Protein AF-A0A7C3Q0J8-F1 (afdb_monomer)

Radius of gyration: 13.23 Å; Cα contacts (8 Å, |Δi|>4): 141; chains: 1; bounding box: 38×18×28 Å

Sequence (89 aa):
MFEGFEALEEGIIYGILEDYNNRKIIVNIKGIRKEYDFRENLISFLNNIGKKSFIRAYVKNNEIIYIEKINEELYKKYMKLLDEIKNIK

Foldseek 3Di:
DPVVVVPCQWDKAKFFFADDDQFWTWGQGPNDIDIAGEHNVCVVVDVVQDGRFIKIFTGDNRYTPDMDGDDPVVSVVVVVVVVVVVPDD

Nearest PDB structures (foldseek):
  6zjo-assembly1_B  TM=5.911E-01  e=2.360E-02  Staphylococcus aureus subsp. aureus USA300_FPR3757
  4day-assembly1_B  TM=6.192E-01  e=7.182E-02  Homo sapiens
  1x65-assembly1_A  TM=6.809E-01  e=1.107E-01  Homo sapiens
  7x7q-assembly1_D  TM=5.209E-01  e=1.960E-02  Pseudomonas aeruginosa PAO1
  2eif-assembly1_A  TM=5.809E-01  e=3.168E-01  Methanocaldococcus jannaschii DSM 2661

pLDDT: mean 84.73, std 16.38, range [29.86, 96.38]

Structure (mmCIF, N/CA/C/O backbone):
data_AF-A0A7C3Q0J8-F1
#
_entry.id   AF-A0A7C3Q0J8-F1
#
loop_
_atom_site.group_PDB
_atom_site.id
_atom_site.type_symbol
_atom_site.label_atom_id
_atom_site.label_alt_id
_atom_site.label_comp_id
_atom_site.label_asym_id
_atom_site.label_entity_id
_atom_site.label_seq_id
_atom_site.pdbx_PDB_ins_code
_atom_site.Cartn_x
_atom_site.Cartn_y
_atom_site.Cartn_z
_atom_site.occupancy
_atom_site.B_iso_or_equiv
_atom_site.auth_seq_id
_atom_site.auth_comp_id
_atom_site.auth_asym_id
_atom_site.auth_atom_id
_atom_site.pdbx_PDB_model_num
ATOM 1 N N . MET A 1 1 ? -24.993 3.932 2.918 1.00 40.62 1 MET A N 1
ATOM 2 C CA . MET A 1 1 ? -23.913 3.135 2.305 1.00 40.62 1 MET A CA 1
ATOM 3 C C . MET A 1 1 ? -23.441 3.958 1.119 1.00 40.62 1 MET A C 1
ATOM 5 O O . MET A 1 1 ? -24.207 4.102 0.181 1.00 40.62 1 MET A O 1
ATOM 9 N N . PHE A 1 2 ? -22.310 4.663 1.221 1.00 33.56 2 PHE A N 1
ATOM 10 C CA . PHE A 1 2 ? -21.829 5.489 0.107 1.00 33.56 2 PHE A CA 1
ATOM 11 C C . PHE A 1 2 ? -21.155 4.574 -0.918 1.00 33.56 2 PHE A C 1
ATOM 13 O O . PHE A 1 2 ? -19.952 4.336 -0.846 1.00 33.56 2 PHE A O 1
ATOM 20 N N . GLU A 1 3 ? -21.951 4.075 -1.864 1.00 29.86 3 GLU A N 1
ATOM 21 C CA . GLU A 1 3 ? -21.508 3.312 -3.044 1.00 29.86 3 GLU A CA 1
ATOM 22 C C . GLU A 1 3 ? -20.380 4.036 -3.812 1.00 29.86 3 GLU A C 1
ATOM 24 O O . GLU A 1 3 ? -19.537 3.407 -4.445 1.00 29.86 3 GLU A O 1
ATOM 29 N N . GLY A 1 4 ? -20.278 5.364 -3.669 1.00 31.08 4 GLY A N 1
ATOM 30 C CA . GLY A 1 4 ? -19.234 6.180 -4.291 1.00 31.08 4 GLY A CA 1
ATOM 31 C C . GLY A 1 4 ? -17.796 5.909 -3.828 1.00 31.08 4 GLY A C 1
ATOM 32 O O . G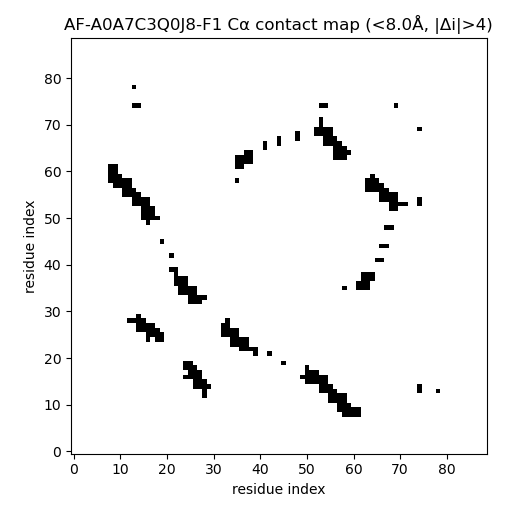LY A 1 4 ? -16.878 6.244 -4.565 1.00 31.08 4 GLY A O 1
ATOM 33 N N . PHE A 1 5 ? -17.564 5.296 -2.658 1.00 41.00 5 PHE A N 1
ATOM 34 C CA . PHE A 1 5 ? -16.200 4.946 -2.213 1.00 41.00 5 PHE A CA 1
ATOM 35 C C . PHE A 1 5 ? -15.760 3.533 -2.621 1.00 41.00 5 PHE A C 1
ATOM 37 O O . PHE A 1 5 ? -14.561 3.264 -2.638 1.00 41.00 5 PHE A O 1
ATOM 44 N N . GLU A 1 6 ? -16.697 2.641 -2.956 1.00 42.06 6 GLU A N 1
ATOM 45 C CA . GLU A 1 6 ? -16.382 1.315 -3.513 1.00 42.06 6 GLU A CA 1
ATOM 46 C C . GLU A 1 6 ? -16.177 1.362 -5.037 1.00 42.06 6 GLU A C 1
ATOM 48 O O . GLU A 1 6 ? -15.493 0.499 -5.580 1.00 42.06 6 GLU A O 1
ATOM 53 N N . ALA A 1 7 ? -16.691 2.402 -5.706 1.00 40.09 7 ALA A N 1
ATOM 54 C CA . ALA A 1 7 ? -16.563 2.633 -7.149 1.00 40.09 7 ALA A CA 1
ATOM 55 C C . ALA A 1 7 ? -15.335 3.467 -7.569 1.00 40.09 7 ALA A C 1
ATOM 57 O O . ALA A 1 7 ? -15.149 3.743 -8.753 1.00 40.09 7 ALA A O 1
ATOM 58 N N . LEU A 1 8 ? -14.491 3.898 -6.628 1.00 47.94 8 LEU A N 1
ATOM 59 C CA . LEU A 1 8 ? -13.272 4.630 -6.962 1.00 47.94 8 LEU A CA 1
ATOM 60 C C . LEU A 1 8 ? -12.171 3.641 -7.370 1.00 47.94 8 LEU A C 1
ATOM 62 O O . LEU A 1 8 ? -11.336 3.237 -6.563 1.00 47.94 8 LEU A O 1
ATOM 66 N N . GLU A 1 9 ? -12.146 3.293 -8.659 1.00 55.41 9 GLU A N 1
ATOM 67 C CA . GLU A 1 9 ? -10.993 2.666 -9.335 1.00 55.41 9 GLU A CA 1
ATOM 68 C C . GLU A 1 9 ? -9.733 3.563 -9.316 1.00 55.41 9 GLU A C 1
ATOM 70 O O . GLU A 1 9 ? -8.656 3.165 -9.772 1.00 55.41 9 GLU A O 1
ATOM 75 N N . GLU A 1 10 ? -9.859 4.783 -8.780 1.00 77.12 10 GLU A N 1
ATOM 76 C CA . GLU A 1 10 ? -8.820 5.798 -8.693 1.00 77.12 10 GLU A CA 1
ATOM 77 C C . GLU A 1 10 ? -8.832 6.480 -7.312 1.00 77.12 10 GLU A C 1
ATOM 79 O O . GLU A 1 10 ? -9.880 6.888 -6.817 1.00 77.12 10 GLU A O 1
ATOM 84 N N . GLY A 1 11 ? -7.675 6.653 -6.673 1.00 86.19 11 GLY A N 1
ATOM 85 C CA . GLY A 1 11 ? -7.600 7.320 -5.374 1.00 86.19 11 GLY A CA 1
ATOM 86 C C . GLY A 1 11 ? -6.339 7.024 -4.573 1.00 86.19 11 GLY A C 1
ATOM 87 O O . GLY A 1 11 ? -5.454 6.281 -4.995 1.00 86.19 11 GLY A O 1
ATOM 88 N N . ILE A 1 12 ? -6.253 7.638 -3.390 1.00 90.00 12 ILE A N 1
ATOM 89 C CA . ILE A 1 12 ? -5.168 7.372 -2.442 1.00 90.00 12 ILE A CA 1
ATOM 90 C C . ILE A 1 12 ? -5.515 6.125 -1.635 1.00 90.00 12 ILE A C 1
ATOM 92 O O . ILE A 1 12 ? -6.507 6.102 -0.905 1.00 90.00 12 ILE A O 1
ATOM 96 N N . ILE A 1 13 ? -4.650 5.122 -1.716 1.00 91.00 13 ILE A N 1
ATOM 97 C CA . ILE A 1 13 ? -4.692 3.936 -0.872 1.00 91.00 13 ILE A CA 1
ATOM 98 C C . ILE A 1 13 ? -3.571 3.980 0.160 1.00 91.00 13 ILE A C 1
ATOM 100 O O . ILE A 1 13 ? -2.502 4.559 -0.045 1.00 91.00 13 ILE A O 1
ATOM 104 N N . TYR A 1 14 ? -3.818 3.302 1.270 1.00 93.12 14 TYR A N 1
ATOM 105 C CA . TYR A 1 14 ? -2.845 3.081 2.323 1.00 93.12 14 TYR A CA 1
ATOM 106 C C . TYR A 1 14 ? -2.832 1.591 2.625 1.00 93.12 14 TYR A C 1
ATOM 108 O O . TYR A 1 14 ? -3.892 0.977 2.770 1.00 93.12 14 TYR A O 1
ATOM 116 N N . GLY A 1 15 ? -1.647 1.010 2.742 1.00 94.56 15 GLY A N 1
ATOM 117 C CA . GLY A 1 15 ? -1.529 -0.417 2.999 1.00 94.56 15 GLY A CA 1
ATOM 118 C C . GLY A 1 15 ? -0.116 -0.840 3.347 1.00 94.56 15 GLY A C 1
ATOM 119 O O . GLY A 1 15 ? 0.763 -0.013 3.586 1.00 94.56 15 GLY A O 1
ATOM 120 N N . ILE A 1 16 ? 0.084 -2.151 3.377 1.00 96.25 16 ILE A N 1
ATOM 121 C CA . ILE A 1 16 ? 1.380 -2.781 3.610 1.00 96.25 16 ILE A CA 1
ATOM 122 C C . ILE A 1 16 ? 1.839 -3.400 2.293 1.00 96.25 16 ILE A C 1
ATOM 124 O O . ILE A 1 16 ? 1.107 -4.186 1.693 1.00 96.25 16 ILE A O 1
ATOM 128 N N . LEU A 1 17 ? 3.046 -3.055 1.847 1.00 95.94 17 LEU A N 1
ATOM 129 C CA . LEU A 1 17 ? 3.657 -3.670 0.670 1.00 95.94 17 LEU A CA 1
ATOM 130 C C . LEU A 1 17 ? 4.006 -5.129 0.982 1.00 95.94 17 LEU A C 1
ATOM 132 O O . LEU A 1 17 ? 4.955 -5.386 1.721 1.00 95.94 17 LEU A O 1
ATOM 136 N N . GLU A 1 18 ? 3.265 -6.089 0.438 1.00 95.31 18 GLU A N 1
ATOM 137 C CA . GLU A 1 18 ? 3.553 -7.511 0.656 1.00 95.31 18 GLU A CA 1
ATOM 138 C C . GLU A 1 18 ? 4.589 -8.031 -0.333 1.00 95.31 18 GLU A C 1
ATOM 140 O O . GLU A 1 18 ? 5.540 -8.707 0.064 1.00 95.31 18 GLU A O 1
ATOM 145 N N . ASP A 1 19 ? 4.407 -7.71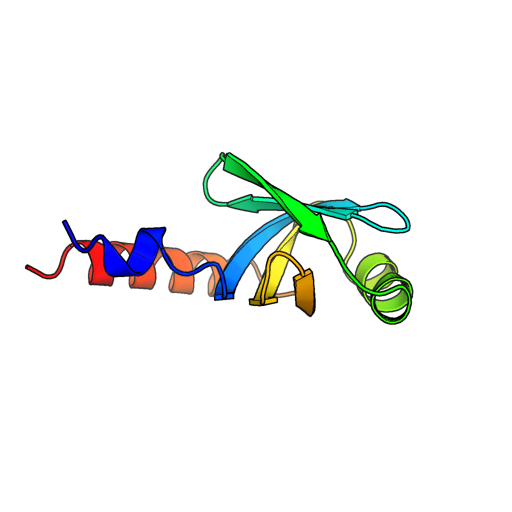6 -1.614 1.00 94.56 19 ASP A N 1
ATOM 146 C CA . ASP A 1 19 ? 5.255 -8.219 -2.687 1.00 94.56 19 ASP A CA 1
ATOM 147 C C . ASP A 1 19 ? 5.183 -7.338 -3.938 1.00 94.56 19 ASP A C 1
ATOM 149 O O . ASP A 1 19 ? 4.283 -6.509 -4.075 1.00 94.56 19 ASP A O 1
ATOM 153 N N . TYR A 1 20 ? 6.118 -7.531 -4.863 1.00 93.06 20 TYR A N 1
ATOM 154 C CA . TYR A 1 20 ? 6.057 -6.964 -6.208 1.00 93.06 20 TYR A CA 1
ATOM 155 C C . TYR A 1 20 ? 6.933 -7.762 -7.179 1.00 93.06 20 TYR A C 1
ATOM 157 O O . TYR A 1 20 ? 7.903 -8.411 -6.791 1.00 93.06 20 TYR A O 1
ATOM 165 N N . ASN A 1 21 ? 6.588 -7.696 -8.459 1.00 89.44 21 ASN A N 1
ATOM 166 C CA . ASN A 1 21 ? 7.397 -8.183 -9.575 1.00 89.44 21 ASN A CA 1
ATOM 167 C C . ASN A 1 21 ? 7.497 -7.086 -10.646 1.00 89.44 21 ASN A C 1
ATOM 169 O O . ASN A 1 21 ? 7.096 -5.961 -10.397 1.00 89.44 21 ASN A O 1
ATOM 173 N N . ASN A 1 22 ? 7.991 -7.390 -11.846 1.00 84.12 22 ASN A N 1
ATOM 174 C CA . ASN A 1 22 ? 8.219 -6.376 -12.888 1.00 84.12 22 ASN A CA 1
ATOM 175 C C . ASN A 1 22 ? 6.947 -5.703 -13.445 1.00 84.12 22 ASN A C 1
ATOM 177 O O . ASN A 1 22 ? 7.065 -4.793 -14.257 1.00 84.12 22 ASN A O 1
ATOM 181 N N . ARG A 1 23 ? 5.747 -6.171 -13.087 1.00 87.56 23 ARG A N 1
ATOM 182 C CA . ARG A 1 23 ? 4.472 -5.652 -13.617 1.00 87.56 23 ARG A CA 1
ATOM 183 C C . ARG A 1 23 ? 3.427 -5.374 -12.549 1.00 87.56 23 ARG A C 1
ATOM 185 O O . ARG A 1 23 ? 2.576 -4.517 -12.746 1.00 87.56 23 ARG A O 1
ATOM 192 N N . LYS A 1 24 ? 3.468 -6.124 -11.448 1.00 93.56 24 LYS A N 1
ATOM 193 C CA . LYS A 1 24 ? 2.436 -6.122 -10.417 1.00 93.56 24 LYS A CA 1
ATOM 194 C C . LYS A 1 24 ? 2.999 -5.857 -9.039 1.00 93.56 24 LYS A C 1
ATOM 196 O O . LYS A 1 24 ? 4.022 -6.424 -8.654 1.00 93.56 24 LYS A O 1
ATOM 201 N N . ILE A 1 25 ? 2.268 -5.058 -8.284 1.00 94.12 25 ILE A N 1
ATOM 202 C CA . ILE A 1 25 ? 2.500 -4.789 -6.872 1.00 94.12 25 ILE A CA 1
ATOM 203 C C . ILE A 1 25 ? 1.339 -5.345 -6.060 1.00 94.12 25 ILE A C 1
ATOM 205 O O . ILE A 1 25 ? 0.177 -5.264 -6.457 1.00 94.12 25 ILE A O 1
ATOM 209 N N . ILE A 1 26 ? 1.673 -5.930 -4.918 1.00 95.25 26 ILE A N 1
ATOM 210 C CA . ILE A 1 26 ? 0.734 -6.572 -4.016 1.00 95.25 26 ILE A CA 1
ATOM 211 C C . ILE A 1 26 ? 0.704 -5.787 -2.713 1.00 95.25 26 ILE A C 1
ATOM 213 O O . ILE A 1 26 ? 1.700 -5.708 -1.987 1.00 95.25 26 ILE A O 1
ATOM 217 N N . VAL A 1 27 ? -0.461 -5.223 -2.415 1.00 94.81 27 VAL A N 1
ATOM 218 C CA . VAL A 1 27 ? -0.688 -4.371 -1.250 1.00 94.81 27 VAL A CA 1
ATOM 219 C C . VAL A 1 27 ? -1.760 -4.995 -0.367 1.00 94.81 27 VAL A C 1
ATOM 221 O O . VAL A 1 27 ? -2.850 -5.327 -0.829 1.00 94.81 27 VAL A O 1
ATOM 224 N N . ASN A 1 28 ? -1.466 -5.133 0.921 1.00 94.06 28 ASN A N 1
ATOM 225 C CA . ASN A 1 28 ? -2.443 -5.526 1.925 1.00 94.06 28 ASN A CA 1
ATOM 226 C C . ASN A 1 28 ? -3.131 -4.286 2.495 1.00 94.06 28 ASN A C 1
ATOM 228 O O . ASN A 1 28 ? -2.492 -3.435 3.118 1.00 94.06 28 ASN A O 1
ATOM 232 N N . ILE A 1 29 ? -4.439 -4.198 2.281 1.00 90.81 29 ILE A N 1
ATOM 233 C CA . ILE A 1 29 ? -5.297 -3.123 2.766 1.00 90.81 29 ILE A CA 1
ATOM 234 C C . ILE A 1 29 ? -6.259 -3.741 3.780 1.00 90.81 29 ILE A C 1
ATOM 236 O O . ILE A 1 29 ? -7.220 -4.414 3.413 1.00 90.81 29 ILE A O 1
ATOM 240 N N . LYS A 1 30 ? -5.991 -3.528 5.075 1.00 86.81 30 LYS A N 1
ATOM 241 C CA . LYS A 1 30 ? -6.811 -4.038 6.194 1.00 86.81 30 LYS A CA 1
ATOM 242 C C . LYS A 1 30 ? -7.091 -5.552 6.135 1.00 86.81 30 LYS A C 1
ATOM 244 O O . LYS A 1 30 ? -8.203 -5.994 6.398 1.00 86.81 30 LYS A O 1
ATOM 249 N N . GLY A 1 31 ? -6.085 -6.351 5.787 1.00 87.69 31 GLY A N 1
ATOM 250 C CA . GLY A 1 31 ? -6.194 -7.809 5.673 1.00 87.69 31 GLY A CA 1
ATOM 251 C C . GLY A 1 31 ? -6.630 -8.300 4.292 1.00 87.69 31 GLY A C 1
ATOM 252 O O . GLY A 1 31 ? -6.582 -9.500 4.040 1.00 87.69 31 GLY A O 1
ATOM 253 N N . ILE A 1 32 ? -7.015 -7.400 3.382 1.00 89.31 32 ILE A N 1
ATOM 254 C CA . ILE A 1 32 ? -7.389 -7.745 2.010 1.00 89.31 32 ILE A CA 1
ATOM 255 C C . ILE A 1 32 ? -6.186 -7.519 1.102 1.00 89.31 32 ILE A C 1
ATOM 257 O O . ILE A 1 32 ? -5.677 -6.405 0.984 1.00 89.31 32 ILE A O 1
ATOM 261 N N . ARG A 1 33 ? -5.753 -8.580 0.425 1.00 93.38 33 ARG A N 1
ATOM 262 C CA . ARG A 1 33 ? -4.694 -8.518 -0.580 1.00 93.38 33 ARG A CA 1
ATOM 263 C C . ARG A 1 33 ? -5.258 -7.959 -1.887 1.00 93.38 33 ARG A C 1
ATOM 265 O O . ARG A 1 33 ? -6.223 -8.498 -2.428 1.00 93.38 33 ARG A O 1
ATOM 272 N N . LYS A 1 34 ? -4.667 -6.874 -2.380 1.00 93.31 34 LYS A N 1
ATOM 273 C CA . LYS A 1 34 ? -5.008 -6.228 -3.650 1.00 93.31 34 LYS A CA 1
ATOM 274 C C . LYS A 1 34 ? -3.791 -6.218 -4.564 1.00 93.31 34 LYS A C 1
ATOM 276 O O . LYS A 1 34 ? -2.671 -5.988 -4.110 1.00 93.31 34 LYS A O 1
ATOM 281 N N . GLU A 1 35 ? -4.030 -6.485 -5.840 1.00 94.44 35 GLU A N 1
ATOM 282 C CA . GLU A 1 35 ? -3.016 -6.434 -6.887 1.00 94.44 35 GLU A CA 1
ATOM 283 C C . GLU A 1 35 ? -3.264 -5.216 -7.763 1.00 94.44 35 GLU A C 1
ATOM 285 O O . GLU A 1 35 ? -4.399 -4.974 -8.167 1.00 94.44 35 GLU A O 1
ATOM 290 N N . TYR A 1 36 ? -2.194 -4.498 -8.076 1.00 92.88 36 TYR A N 1
ATOM 291 C CA . TYR A 1 36 ? -2.224 -3.366 -8.990 1.00 92.88 36 TYR A CA 1
ATOM 292 C C . TYR A 1 36 ? -1.129 -3.524 -10.033 1.00 92.88 36 TYR A C 1
ATOM 294 O O . TYR A 1 36 ? -0.061 -4.076 -9.744 1.00 92.88 36 TYR A O 1
ATOM 302 N N . ASP A 1 37 ? -1.390 -3.017 -11.229 1.00 94.4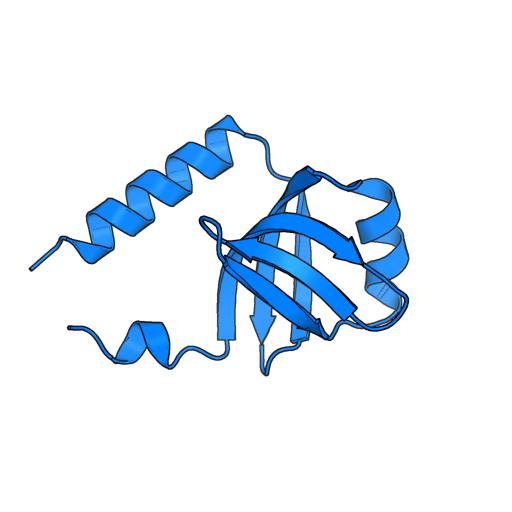4 37 ASP A N 1
ATOM 303 C CA . ASP A 1 37 ? -0.358 -2.859 -12.242 1.00 94.44 37 ASP A CA 1
ATOM 304 C C . ASP A 1 37 ? 0.506 -1.642 -11.904 1.00 94.44 37 ASP A C 1
ATOM 306 O O . ASP A 1 37 ? 0.100 -0.756 -11.145 1.00 94.44 37 ASP A O 1
ATOM 310 N N . PHE A 1 38 ? 1.726 -1.589 -12.427 1.00 91.81 38 PHE A N 1
ATOM 311 C CA . PHE A 1 38 ? 2.569 -0.408 -12.289 1.00 91.81 38 PHE A CA 1
ATOM 312 C C . PHE A 1 38 ? 3.629 -0.347 -13.395 1.00 91.81 38 PHE A C 1
ATOM 314 O O . PHE A 1 38 ? 3.952 -1.347 -14.039 1.00 91.81 38 PHE A O 1
ATOM 321 N N . ARG A 1 39 ? 4.195 0.842 -13.612 1.00 85.81 39 ARG A N 1
ATOM 322 C CA . ARG A 1 39 ? 5.219 1.076 -14.641 1.00 85.81 39 ARG A CA 1
ATOM 323 C C . ARG A 1 39 ? 6.618 0.711 -14.165 1.00 85.81 39 ARG A C 1
ATOM 325 O O . ARG A 1 39 ? 6.982 0.973 -13.022 1.00 85.81 39 ARG A O 1
ATOM 332 N N . GLU A 1 40 ? 7.459 0.225 -15.076 1.00 82.81 40 GLU A N 1
ATOM 333 C CA . GLU A 1 40 ? 8.832 -0.211 -14.767 1.00 82.81 40 GLU A CA 1
ATOM 334 C C . GLU A 1 40 ? 9.683 0.853 -14.047 1.00 82.81 40 GLU A C 1
ATOM 336 O O . GLU A 1 40 ? 10.533 0.519 -13.222 1.00 82.81 40 GLU A O 1
ATOM 341 N N . ASN A 1 41 ? 9.425 2.144 -14.275 1.00 83.94 41 ASN A N 1
ATOM 342 C CA . ASN A 1 41 ? 10.141 3.232 -13.605 1.00 83.94 41 ASN A CA 1
ATOM 343 C C . ASN A 1 41 ? 9.892 3.305 -12.085 1.00 83.94 41 ASN A C 1
ATOM 345 O O . ASN A 1 41 ? 10.657 3.971 -11.390 1.00 83.94 41 ASN A O 1
ATOM 349 N N . LEU A 1 42 ? 8.868 2.628 -11.554 1.00 87.50 42 LEU A N 1
ATOM 350 C CA . LEU A 1 42 ? 8.627 2.526 -10.112 1.00 87.50 42 LEU A CA 1
ATOM 351 C C . LEU A 1 42 ? 9.370 1.351 -9.452 1.00 87.50 42 LEU A C 1
ATOM 353 O O . LEU A 1 42 ? 9.446 1.308 -8.225 1.00 87.50 42 LEU A O 1
ATOM 357 N N . ILE A 1 43 ? 9.975 0.430 -10.220 1.00 86.00 43 ILE A N 1
ATOM 358 C CA . ILE A 1 43 ? 10.688 -0.741 -9.669 1.00 86.00 43 ILE A CA 1
ATOM 359 C C . ILE A 1 43 ? 11.830 -0.308 -8.739 1.00 86.00 43 ILE A C 1
ATOM 361 O O . ILE A 1 43 ? 11.990 -0.854 -7.648 1.00 86.00 43 ILE A O 1
ATOM 365 N N . SER A 1 44 ? 12.611 0.702 -9.133 1.00 84.69 44 SER A N 1
ATOM 366 C CA . SER A 1 44 ? 13.719 1.216 -8.317 1.00 84.69 44 SER A CA 1
ATOM 367 C C . SER A 1 44 ? 13.239 1.772 -6.972 1.00 84.69 44 SER A C 1
ATOM 369 O O . SER A 1 44 ? 13.880 1.549 -5.945 1.00 84.69 44 SER A O 1
ATOM 371 N N . PHE A 1 45 ? 12.077 2.430 -6.951 1.00 86.00 45 PHE A N 1
ATOM 372 C CA . PHE A 1 45 ? 11.453 2.910 -5.721 1.00 86.00 45 PHE A CA 1
ATOM 373 C C . PHE A 1 45 ? 10.979 1.746 -4.845 1.00 86.00 45 PHE A C 1
ATOM 375 O O . PHE A 1 45 ? 11.244 1.746 -3.645 1.00 86.00 45 PHE A O 1
ATOM 382 N N . LEU A 1 46 ? 10.351 0.720 -5.427 1.00 87.88 46 LEU A N 1
ATOM 383 C CA . LEU A 1 46 ? 9.897 -0.472 -4.697 1.00 87.88 46 LEU A CA 1
ATOM 384 C C . LEU A 1 46 ? 11.052 -1.241 -4.042 1.00 87.88 46 LEU A C 1
ATOM 386 O O . LEU A 1 46 ? 10.932 -1.673 -2.890 1.00 87.88 46 LEU A O 1
ATOM 390 N N . ASN A 1 47 ? 12.192 -1.333 -4.732 1.00 87.06 47 ASN A N 1
ATOM 391 C CA . ASN A 1 47 ? 13.426 -1.903 -4.188 1.00 87.06 47 ASN A CA 1
ATOM 392 C C . ASN A 1 47 ? 13.900 -1.154 -2.932 1.00 87.06 47 ASN A C 1
ATOM 394 O O . ASN A 1 47 ? 14.317 -1.789 -1.965 1.00 87.06 47 ASN A O 1
ATOM 398 N N . ASN A 1 48 ? 13.764 0.175 -2.904 1.00 88.25 48 ASN A N 1
ATOM 399 C CA . ASN A 1 48 ? 14.151 1.003 -1.756 1.00 88.25 48 ASN A CA 1
ATOM 400 C C . ASN A 1 48 ? 13.141 0.951 -0.596 1.00 88.25 48 ASN A C 1
ATOM 402 O O . ASN A 1 48 ? 13.526 1.065 0.568 1.00 88.25 48 ASN A O 1
ATOM 406 N N . ILE A 1 49 ? 11.844 0.799 -0.887 1.00 87.62 49 ILE A N 1
ATOM 407 C CA . ILE A 1 49 ? 10.790 0.748 0.139 1.00 87.62 49 ILE A CA 1
ATOM 408 C C . ILE A 1 49 ? 10.920 -0.530 0.980 1.00 87.62 49 ILE A C 1
ATOM 410 O O . ILE A 1 49 ? 10.804 -0.469 2.210 1.00 87.62 49 ILE A O 1
ATOM 414 N N . GLY A 1 50 ? 11.197 -1.666 0.332 1.00 86.62 50 GLY A N 1
ATOM 415 C CA . GLY A 1 50 ? 11.295 -2.982 0.965 1.00 86.62 50 GLY A CA 1
ATOM 416 C C . GLY A 1 50 ? 9.934 -3.576 1.359 1.00 86.62 50 GLY A C 1
ATOM 417 O O . GLY A 1 50 ? 8.980 -2.856 1.665 1.00 86.62 50 GLY A O 1
ATOM 418 N N . LYS A 1 51 ? 9.838 -4.912 1.360 1.00 91.12 51 LYS A N 1
ATOM 419 C CA . LYS A 1 51 ? 8.613 -5.641 1.746 1.00 91.12 51 LYS A CA 1
ATOM 420 C C . LYS A 1 51 ? 8.263 -5.393 3.220 1.00 91.12 51 LYS A C 1
ATOM 422 O O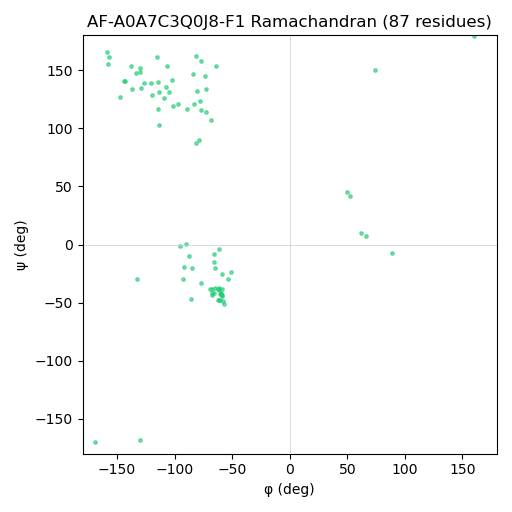 . LYS A 1 51 ? 9.143 -5.142 4.040 1.00 91.12 51 LYS A O 1
ATOM 427 N N . LYS A 1 52 ? 6.976 -5.516 3.554 1.00 94.00 52 LYS A N 1
ATOM 428 C CA . LYS A 1 52 ? 6.353 -5.233 4.862 1.00 94.00 52 LYS A CA 1
ATOM 429 C C . LYS A 1 52 ? 6.372 -3.762 5.294 1.00 94.00 52 LYS A C 1
ATOM 431 O O . LYS A 1 52 ? 5.968 -3.455 6.411 1.00 94.00 52 LYS A O 1
ATOM 436 N N . SER A 1 53 ? 6.801 -2.848 4.427 1.00 96.12 53 SER A N 1
ATOM 437 C CA . SER A 1 53 ? 6.716 -1.412 4.691 1.00 96.12 53 SER A CA 1
ATOM 438 C C . SER A 1 53 ? 5.282 -0.905 4.581 1.00 96.12 53 SER A C 1
ATOM 440 O O . SER A 1 53 ? 4.524 -1.337 3.710 1.00 96.12 53 SER A O 1
ATOM 442 N N . PHE A 1 54 ? 4.939 0.065 5.428 1.00 96.38 54 PHE A N 1
ATOM 443 C CA . PHE A 1 54 ? 3.721 0.850 5.274 1.00 96.38 54 PHE A CA 1
ATOM 444 C C . PHE A 1 54 ? 3.888 1.814 4.108 1.00 96.38 54 PHE A C 1
ATOM 446 O O . PHE A 1 54 ? 4.917 2.485 3.981 1.00 96.38 54 PHE 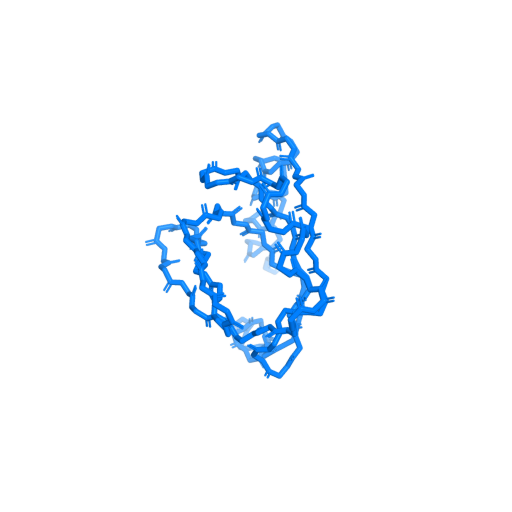A O 1
ATOM 453 N N . ILE A 1 55 ? 2.874 1.875 3.258 1.00 95.44 55 ILE A N 1
ATOM 454 C CA . ILE A 1 55 ? 2.898 2.680 2.048 1.00 95.44 55 ILE A CA 1
ATOM 455 C C . ILE A 1 55 ? 1.648 3.540 1.932 1.00 95.44 55 ILE A C 1
ATOM 457 O O . ILE A 1 55 ? 0.562 3.174 2.395 1.00 95.44 55 ILE A O 1
ATOM 461 N N . ARG A 1 56 ? 1.821 4.670 1.254 1.00 94.44 56 ARG A N 1
ATOM 462 C CA . ARG A 1 56 ? 0.744 5.438 0.636 1.00 94.44 56 ARG A CA 1
ATOM 463 C C . ARG A 1 56 ? 0.959 5.370 -0.869 1.00 94.44 56 ARG A C 1
ATOM 465 O O . ARG A 1 56 ? 2.074 5.592 -1.338 1.00 94.44 56 ARG A O 1
ATOM 472 N N . ALA A 1 57 ? -0.090 5.051 -1.614 1.00 92.88 57 ALA A N 1
ATOM 473 C CA . ALA A 1 57 ? -0.025 4.985 -3.065 1.00 92.88 57 ALA A CA 1
ATOM 474 C C . ALA A 1 57 ? -1.213 5.698 -3.702 1.00 92.88 57 ALA A C 1
ATOM 476 O O . ALA A 1 57 ? -2.306 5.717 -3.143 1.00 92.88 57 ALA A O 1
ATOM 477 N N . TYR A 1 58 ? -0.987 6.281 -4.873 1.00 91.88 58 TYR A N 1
ATOM 478 C CA . TYR A 1 58 ? -2.051 6.793 -5.724 1.00 91.88 58 TYR A CA 1
ATOM 479 C C . TYR A 1 58 ? -2.306 5.790 -6.847 1.00 91.88 58 TYR A C 1
ATOM 481 O O . TYR A 1 58 ? -1.400 5.484 -7.629 1.00 91.88 58 TYR A O 1
ATOM 489 N N . VAL A 1 59 ? -3.532 5.276 -6.886 1.00 91.19 59 VAL A N 1
ATOM 490 C CA . VAL A 1 59 ? -4.018 4.323 -7.884 1.00 91.19 59 VAL A CA 1
ATOM 491 C C . VAL A 1 59 ? -4.881 5.068 -8.887 1.00 91.19 59 VAL A C 1
ATOM 493 O O . VAL A 1 59 ? -5.653 5.946 -8.504 1.00 91.19 59 VAL A O 1
ATOM 496 N N . LYS A 1 60 ? -4.771 4.705 -10.160 1.00 89.44 60 LYS A N 1
ATOM 497 C CA . LYS A 1 60 ? -5.626 5.203 -11.229 1.00 89.44 60 LYS A CA 1
ATOM 498 C C . LYS A 1 60 ? -5.811 4.112 -12.283 1.00 89.44 60 LYS A C 1
ATOM 500 O O . LYS A 1 60 ? -4.810 3.598 -12.764 1.00 89.44 60 LYS A O 1
ATOM 505 N N . ASN A 1 61 ? -7.041 3.763 -12.660 1.00 88.94 61 ASN A N 1
ATOM 506 C CA . ASN A 1 61 ? -7.327 2.677 -13.615 1.00 88.94 61 ASN A CA 1
ATOM 5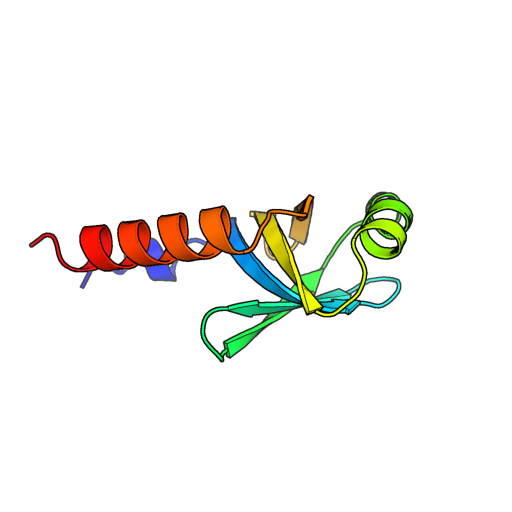07 C C . ASN A 1 61 ? -6.591 1.369 -13.262 1.00 88.94 61 ASN A C 1
ATOM 509 O O . ASN A 1 61 ? -5.955 0.755 -14.115 1.00 88.94 61 ASN A O 1
ATOM 513 N N . ASN A 1 62 ? -6.614 0.985 -11.980 1.00 88.56 62 ASN A N 1
ATOM 514 C CA . ASN A 1 62 ? -5.890 -0.177 -11.439 1.00 88.56 62 ASN A CA 1
ATOM 515 C C . ASN A 1 62 ? -4.344 -0.129 -11.559 1.00 88.56 62 ASN A C 1
ATOM 517 O O . ASN A 1 62 ? -3.668 -1.113 -11.255 1.00 88.56 62 ASN A O 1
ATOM 521 N N . GLU A 1 63 ? -3.770 1.015 -11.938 1.00 91.56 63 GLU A N 1
ATOM 522 C CA . GLU A 1 63 ? -2.327 1.251 -12.026 1.00 91.56 63 GLU A CA 1
ATOM 523 C C . GLU A 1 63 ? -1.851 2.111 -10.842 1.00 91.56 63 GLU A C 1
ATOM 525 O O . GLU A 1 63 ? -2.426 3.164 -10.555 1.00 91.56 63 GLU A O 1
ATOM 530 N N . ILE A 1 64 ? -0.776 1.711 -10.155 1.00 92.12 64 ILE A N 1
ATOM 531 C CA . ILE A 1 64 ? -0.075 2.596 -9.217 1.00 92.12 64 ILE A CA 1
ATOM 532 C C . ILE A 1 64 ? 0.778 3.577 -10.014 1.00 92.12 64 ILE A C 1
ATOM 534 O O . ILE A 1 64 ? 1.755 3.198 -10.658 1.00 92.12 64 ILE A O 1
ATOM 538 N N . ILE A 1 65 ? 0.435 4.860 -9.913 1.00 91.06 65 ILE A N 1
ATOM 539 C CA . ILE A 1 65 ? 1.174 5.956 -10.556 1.00 91.06 65 ILE A CA 1
ATOM 540 C C . ILE A 1 65 ? 2.222 6.538 -9.602 1.00 91.06 65 ILE A C 1
ATOM 542 O O . ILE A 1 65 ? 3.264 7.035 -10.030 1.00 91.06 65 ILE A O 1
ATOM 546 N N . TYR A 1 66 ? 1.956 6.475 -8.299 1.00 91.00 66 TYR A N 1
ATOM 547 C CA . TYR A 1 66 ? 2.847 6.989 -7.271 1.00 91.00 66 TYR A CA 1
ATOM 548 C C . TYR A 1 66 ? 2.808 6.106 -6.034 1.00 91.00 66 TYR A C 1
ATOM 550 O O . TYR A 1 66 ? 1.737 5.664 -5.616 1.00 91.00 66 TYR A O 1
ATOM 558 N N . ILE A 1 67 ? 3.971 5.902 -5.425 1.00 92.31 67 ILE A N 1
ATOM 559 C CA . ILE A 1 67 ? 4.115 5.178 -4.172 1.00 92.31 67 ILE A CA 1
ATOM 560 C C . ILE A 1 67 ? 5.199 5.818 -3.317 1.00 92.31 67 ILE A C 1
ATOM 562 O O . ILE A 1 67 ? 6.260 6.205 -3.804 1.00 92.31 67 ILE A O 1
ATOM 566 N N . GLU A 1 68 ? 4.944 5.872 -2.021 1.00 93.44 68 GLU A N 1
ATOM 567 C CA . GLU A 1 68 ? 5.921 6.274 -1.025 1.00 93.44 68 GLU A CA 1
ATOM 568 C C . GLU A 1 68 ? 5.843 5.372 0.203 1.00 93.44 68 GLU A C 1
ATOM 570 O O . GLU A 1 68 ? 4.798 4.804 0.537 1.00 93.44 68 GLU A O 1
ATOM 575 N N . LYS A 1 69 ? 6.971 5.277 0.903 1.00 95.50 69 LYS A N 1
ATOM 576 C CA . LYS A 1 69 ? 7.025 4.685 2.233 1.00 95.50 69 LYS A CA 1
ATOM 577 C C . LYS A 1 69 ? 6.569 5.712 3.258 1.00 95.50 69 LYS A C 1
ATOM 579 O O . LYS A 1 69 ? 7.084 6.825 3.291 1.00 95.50 69 LYS A O 1
ATOM 584 N N . ILE A 1 70 ? 5.672 5.295 4.137 1.00 95.62 70 ILE A N 1
ATOM 585 C CA . ILE A 1 70 ? 5.265 6.058 5.315 1.00 95.62 70 ILE A CA 1
ATOM 586 C C . ILE A 1 70 ? 5.672 5.303 6.580 1.00 95.62 70 ILE A C 1
ATOM 588 O O . ILE A 1 70 ? 5.961 4.106 6.548 1.00 95.62 70 ILE A O 1
ATOM 592 N N . ASN A 1 71 ? 5.728 6.005 7.709 1.00 96.31 71 ASN A N 1
ATOM 593 C CA . ASN A 1 71 ? 5.958 5.358 8.997 1.00 96.31 71 ASN A CA 1
ATOM 594 C C . ASN A 1 71 ? 4.651 4.760 9.558 1.00 96.31 71 ASN A C 1
ATOM 596 O O . ASN A 1 71 ? 3.544 5.098 9.129 1.00 96.31 71 ASN A O 1
ATOM 600 N N . GLU A 1 72 ? 4.793 3.852 10.521 1.00 95.50 72 GLU A N 1
ATOM 601 C CA . GLU A 1 72 ? 3.666 3.137 11.129 1.00 95.50 72 GLU A CA 1
ATOM 602 C C . GLU A 1 72 ? 2.688 4.072 11.855 1.00 95.50 72 GLU A C 1
ATOM 604 O O . GLU A 1 72 ? 1.474 3.878 11.785 1.00 95.50 72 GLU A O 1
ATOM 609 N N . GLU A 1 73 ? 3.203 5.094 12.540 1.00 96.31 73 GLU A N 1
ATOM 610 C CA . GLU A 1 73 ? 2.392 6.063 13.282 1.00 96.31 73 GLU A CA 1
ATOM 611 C C . GLU A 1 73 ? 1.438 6.815 12.345 1.00 96.31 73 GLU A C 1
ATOM 613 O O . GLU A 1 73 ? 0.230 6.887 12.587 1.00 96.31 73 GLU A O 1
ATOM 618 N N . LEU A 1 74 ? 1.969 7.309 11.226 1.00 94.62 74 LEU A N 1
ATOM 619 C CA . LEU A 1 74 ? 1.217 8.026 10.210 1.00 94.62 74 LEU A CA 1
ATOM 620 C C . LEU A 1 74 ? 0.196 7.113 9.524 1.00 94.62 74 LEU A C 1
ATOM 622 O O . LEU A 1 74 ? -0.953 7.513 9.333 1.00 94.62 74 LEU A O 1
ATOM 626 N N . TYR A 1 75 ? 0.578 5.869 9.217 1.00 94.25 75 TYR A N 1
ATOM 627 C CA . TYR A 1 75 ? -0.346 4.864 8.691 1.00 94.25 75 TYR A CA 1
ATOM 628 C C . TYR A 1 75 ? -1.533 4.637 9.639 1.00 94.25 75 TYR A C 1
ATOM 630 O O . TYR A 1 75 ? -2.687 4.753 9.221 1.00 94.25 75 TYR A O 1
ATOM 638 N N . LYS A 1 76 ? -1.272 4.384 10.929 1.00 93.75 76 LYS A N 1
ATOM 639 C CA . LYS A 1 76 ? -2.322 4.180 11.943 1.00 93.75 76 LYS A CA 1
ATOM 640 C C . LYS A 1 76 ? -3.227 5.401 12.077 1.00 93.75 76 LYS A C 1
ATOM 642 O O . LYS A 1 76 ? -4.448 5.247 12.138 1.00 93.75 76 LYS A O 1
ATOM 647 N N . LYS A 1 77 ? -2.650 6.607 12.068 1.00 93.81 77 LYS A N 1
ATOM 648 C CA . LYS A 1 77 ? -3.404 7.866 12.100 1.00 93.81 77 LYS A CA 1
ATOM 649 C C . LYS A 1 77 ? -4.378 7.965 10.926 1.00 93.81 77 LYS A C 1
ATOM 651 O O . LYS A 1 77 ? -5.554 8.245 11.144 1.00 93.81 77 LYS A O 1
ATOM 656 N N . TYR A 1 78 ? -3.926 7.705 9.700 1.00 90.50 78 TYR A N 1
ATOM 657 C CA . TYR A 1 78 ? -4.801 7.759 8.526 1.00 90.50 78 TYR A CA 1
ATOM 658 C C . TYR A 1 78 ? -5.859 6.658 8.525 1.00 90.50 78 TYR A C 1
ATOM 660 O O . TYR A 1 78 ? -7.005 6.934 8.182 1.00 90.50 78 TYR A O 1
ATOM 668 N N . MET A 1 79 ? -5.524 5.440 8.959 1.00 88.00 79 MET A N 1
ATOM 669 C CA . MET A 1 79 ? -6.516 4.367 9.100 1.00 88.00 79 MET A CA 1
ATOM 670 C C . MET A 1 79 ? -7.644 4.754 10.050 1.00 88.00 79 MET A C 1
ATOM 672 O O . MET A 1 79 ? -8.808 4.571 9.696 1.00 88.00 79 MET A O 1
ATOM 676 N N . LYS A 1 80 ? -7.305 5.356 11.197 1.00 90.19 80 LYS A N 1
ATOM 677 C CA . LYS A 1 80 ? -8.285 5.855 12.167 1.00 90.19 80 LYS A CA 1
ATOM 678 C C . LYS A 1 80 ? -9.182 6.934 11.560 1.00 90.19 80 LYS A C 1
ATOM 680 O O . LYS A 1 80 ? -10.396 6.824 11.657 1.00 90.19 80 LYS A O 1
ATOM 685 N N . LEU A 1 81 ? -8.596 7.925 10.884 1.00 88.88 81 LEU A N 1
ATOM 686 C CA . LEU A 1 81 ? -9.352 9.004 10.234 1.00 88.88 81 LEU A CA 1
ATOM 687 C C . LEU A 1 81 ? -10.306 8.477 9.155 1.00 88.88 81 LEU A C 1
ATOM 689 O O . LEU A 1 81 ? -11.452 8.907 9.084 1.00 88.88 81 LEU A O 1
ATOM 693 N N . LEU A 1 82 ? -9.858 7.529 8.326 1.00 84.31 82 LEU A N 1
ATOM 694 C CA . LEU A 1 82 ? -10.709 6.925 7.298 1.00 84.31 82 LEU A CA 1
ATOM 695 C C . LEU A 1 82 ? -11.869 6.130 7.909 1.00 84.31 82 LEU A C 1
ATOM 697 O O . LEU A 1 82 ? -12.973 6.165 7.371 1.00 84.31 82 LEU A O 1
ATOM 701 N N . ASP A 1 83 ? -11.638 5.432 9.022 1.00 84.44 83 ASP A N 1
ATOM 702 C CA . ASP A 1 83 ? -12.707 4.738 9.743 1.00 84.44 83 ASP A CA 1
ATOM 703 C C . ASP A 1 83 ? -1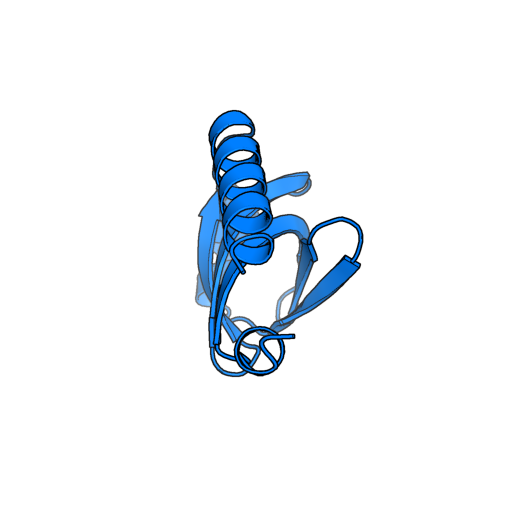3.679 5.717 10.408 1.00 84.44 83 ASP A C 1
ATOM 705 O O . ASP A 1 83 ? -14.885 5.494 10.373 1.00 84.44 83 ASP A O 1
ATOM 709 N N . GLU A 1 84 ? -13.193 6.827 10.959 1.00 87.81 84 GLU A N 1
ATOM 710 C CA . GLU A 1 84 ? -14.046 7.882 11.514 1.00 87.81 84 GLU A CA 1
ATOM 711 C C . GLU A 1 84 ? -14.935 8.504 10.432 1.00 87.81 84 GLU A C 1
ATOM 713 O O . GLU A 1 84 ? -16.146 8.568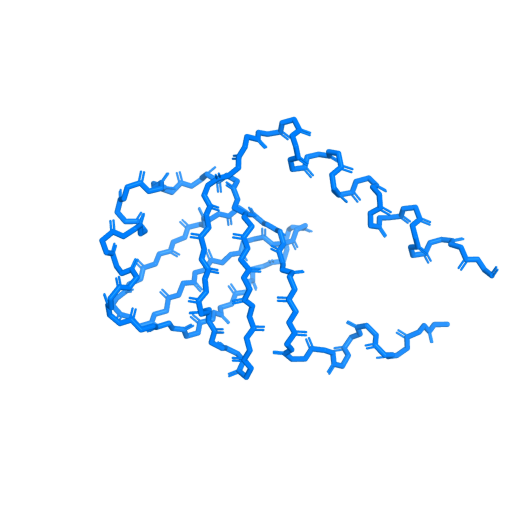 10.620 1.00 87.81 84 GLU A O 1
ATOM 718 N N . ILE A 1 85 ? -14.371 8.863 9.272 1.00 83.69 85 ILE A N 1
ATOM 719 C CA . ILE A 1 85 ? -15.123 9.429 8.138 1.00 83.69 85 ILE A CA 1
ATOM 720 C C . ILE A 1 85 ? -16.200 8.460 7.643 1.00 83.69 85 ILE A C 1
ATOM 722 O O . ILE A 1 85 ? -17.330 8.878 7.404 1.00 83.69 85 ILE A O 1
ATOM 726 N N . LYS A 1 86 ? -15.891 7.160 7.534 1.00 72.88 86 LYS A N 1
ATOM 727 C CA . LYS A 1 86 ? -16.876 6.134 7.141 1.00 72.88 86 LYS A CA 1
ATOM 728 C C . LYS A 1 86 ? -18.078 6.050 8.085 1.00 72.88 86 LYS A C 1
ATOM 730 O O . LYS A 1 86 ? -19.140 5.598 7.664 1.00 72.88 86 LYS A O 1
ATOM 735 N N . ASN A 1 87 ? -17.904 6.450 9.342 1.00 74.19 87 ASN A N 1
ATOM 736 C CA . ASN A 1 87 ? -18.940 6.408 10.368 1.00 74.19 87 ASN A CA 1
ATOM 737 C C . ASN A 1 87 ? -19.704 7.735 10.524 1.00 74.19 87 ASN A C 1
ATOM 739 O O . ASN A 1 87 ? -20.634 7.795 11.332 1.00 74.19 87 ASN A O 1
ATOM 743 N N . ILE A 1 88 ? -19.356 8.781 9.764 1.00 75.06 88 ILE A N 1
ATOM 744 C CA . ILE A 1 88 ? -20.133 10.025 9.711 1.00 75.06 88 ILE A CA 1
ATOM 745 C C . ILE A 1 88 ? -21.419 9.737 8.921 1.00 75.06 88 ILE A C 1
ATOM 747 O O . ILE A 1 88 ? -21.367 9.397 7.738 1.00 75.06 88 ILE A O 1
ATOM 751 N N . LYS A 1 89 ? -22.562 9.805 9.613 1.00 52.53 89 LYS A N 1
ATOM 752 C CA . LYS A 1 89 ? -23.910 9.660 9.046 1.00 52.53 89 LYS A CA 1
ATOM 753 C C . LYS A 1 89 ? -24.451 10.988 8.545 1.00 52.53 89 LYS A C 1
ATOM 755 O O . LYS A 1 89 ? -24.208 12.002 9.236 1.00 52.53 89 LYS A O 1
#

Solvent-accessible surface area (backbone 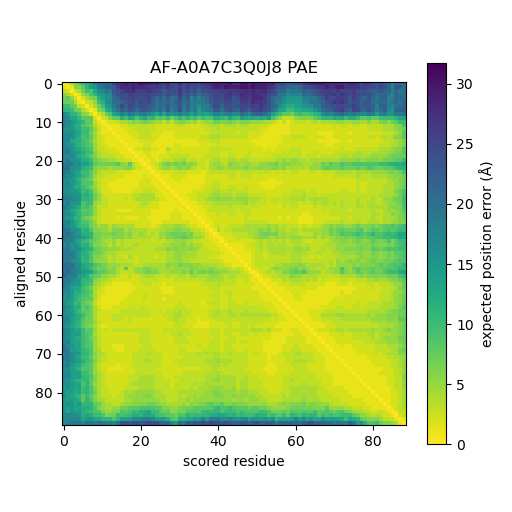atoms only — not comparable to full-atom values): 5075 Å² total; per-residue (Å²): 131,74,63,72,72,80,67,50,59,48,47,83,46,64,32,30,33,65,48,70,60,86,49,40,40,32,34,32,44,94,86,43,81,44,79,30,39,42,57,67,85,50,50,68,56,53,67,72,55,41,72,73,29,36,31,42,32,38,34,45,84,54,25,45,80,44,76,46,74,47,55,68,68,61,50,53,51,51,53,51,52,53,54,53,58,74,66,63,127

Secondary structure (DSSP, 8-state):
--GGGTS-SSEEEEEEEEEE-SSEEEEEETTEEEEEEE-GGGHHHHHHH-TT-EEEEEEETTEEEEEEE--HHHHHHHHHHHHHHHT--

Mean predicted aligned error: 6.12 Å